Protein AF-A0A3N5WY31-F1 (afdb_monomer)

Mean predicted aligned error: 15.98 Å

Sequence (151 aa):
MLPTAGLAQLGRPAERAAALSGRRFFLPGYHYAGCRVGLRRRQGFTVVEILVALVVLVVGVLALFGSSAMIVRMVGRGFDDTSASQVASARLEWLRQLAGSTSPRCAHAGFTGGSAVTGGIVEAWTVAAAGVARPVALALRYRVARGEVHD

Secondary structure (DSSP, 8-state):
--------------------------PPP--------------PPPHHHHHHHHHHHHHHHHHHHHHHHHHHHHHHHHHHHHHHHHHHHHHHHHHHHHHHSSSSTT--GGGSEEEEEETTEEEEEEE-SSSSS--EEEEEEE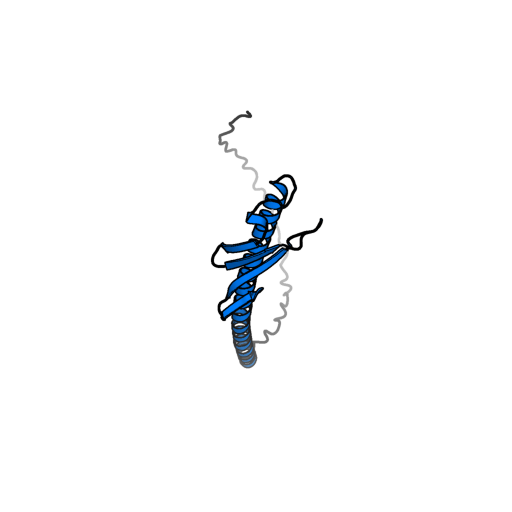EETTEEEE-

Radius of gyration: 40.05 Å; Cα contacts (8 Å, |Δi|>4): 92; chains: 1; bounding box: 65×74×93 Å

pLDDT: mean 80.85, std 16.53, range [44.97, 98.25]

Solvent-accessible surface area (backbone atoms only — not comparable to full-atom values): 9685 Å² total; per-residue (Å²): 144,83,86,86,90,85,80,90,79,91,86,85,89,80,90,81,88,79,81,94,72,92,71,90,76,82,74,76,83,80,77,79,75,73,76,76,72,72,75,70,76,77,77,70,81,50,72,66,56,55,53,51,51,50,54,52,48,52,54,51,53,52,53,48,57,60,51,50,60,54,51,55,57,49,54,53,50,51,51,53,54,50,53,51,50,49,52,52,50,52,53,54,49,52,47,52,51,44,26,65,73,34,89,64,65,59,65,37,79,80,56,52,46,53,71,50,73,56,98,78,31,40,38,39,37,42,33,53,93,62,71,98,69,56,63,72,52,70,38,43,35,40,78,50,104,88,50,77,49,80,81

Foldseek 3Di:
DDDDDDDDDDDDDDDDDDDDDDDPPPDPDDPCPPPCPPPPPPPDQDPVNVVVVVVCVVVVVVVVVVVVVVVVLVVQVVVVVVVQVVVVVVVVVVLVVQQVPDVVGPPRPPNQWDWDADPQKTKTKGWAPDDPDIDIDMWIWHDDPVGIDID

Nearest PDB structures (foldseek):
  1y8c-assembly1_A  TM=7.862E-01  e=6.246E-01  Clostridium acetobutylicum ATCC 824
  4wpy-assembly1_A-2  TM=6.605E-01  e=2.756E+00  Mycobacterium tuberculosis H37Rv
  1obp-assembly1_B  TM=5.059E-01  e=2.023E+00  Bos taurus
  7ajt-assembly1_UQ  TM=5.093E-01  e=4.249E+00  Saccharomyces cerevisiae S288C

Structure (mmCIF, N/CA/C/O backbone):
data_AF-A0A3N5WY31-F1
#
_entry.id   AF-A0A3N5WY31-F1
#
loop_
_atom_site.group_PDB
_atom_site.id
_atom_site.type_symbol
_atom_site.label_atom_id
_atom_site.label_alt_id
_atom_site.label_comp_id
_atom_site.label_asym_id
_atom_site.label_entity_id
_atom_site.label_seq_id
_atom_site.pdbx_PDB_ins_code
_atom_site.Cartn_x
_atom_site.Cartn_y
_atom_site.Cartn_z
_atom_site.occupancy
_atom_site.B_iso_or_equiv
_atom_site.auth_seq_id
_atom_site.auth_comp_id
_atom_site.auth_asym_id
_atom_site.auth_atom_id
_atom_site.pdbx_PDB_model_num
ATOM 1 N N . MET A 1 1 ? 36.289 34.427 14.169 1.00 46.69 1 MET A N 1
ATOM 2 C CA . MET A 1 1 ? 37.181 35.018 15.187 1.00 46.69 1 MET A CA 1
ATOM 3 C C . MET A 1 1 ? 36.452 36.216 15.789 1.00 46.69 1 MET A C 1
ATOM 5 O O . MET A 1 1 ? 36.399 37.262 15.164 1.00 46.69 1 MET A O 1
ATOM 9 N N . LEU A 1 2 ? 35.788 36.024 16.929 1.00 47.69 2 LEU A N 1
ATOM 10 C CA . LEU A 1 2 ? 35.277 37.084 17.807 1.00 47.69 2 LEU A CA 1
ATOM 11 C C . LEU A 1 2 ? 35.438 36.587 19.254 1.00 47.69 2 LEU A C 1
ATOM 13 O O . LEU A 1 2 ? 35.369 35.371 19.460 1.00 47.69 2 LEU A O 1
ATOM 17 N N . PRO A 1 3 ? 35.733 37.476 20.216 1.00 56.81 3 PRO A N 1
ATOM 18 C CA . PRO A 1 3 ? 36.447 37.114 21.425 1.00 56.81 3 PRO A CA 1
ATOM 19 C C . PRO A 1 3 ? 35.545 36.886 22.640 1.00 56.81 3 PRO A C 1
ATOM 21 O O . PRO A 1 3 ? 34.406 37.331 22.734 1.00 56.81 3 PRO A O 1
ATOM 24 N N . THR A 1 4 ? 36.171 36.184 23.572 1.00 48.84 4 THR A N 1
ATOM 25 C CA . THR A 1 4 ? 35.886 35.931 24.982 1.00 48.84 4 THR A CA 1
ATOM 26 C C . THR A 1 4 ? 35.773 37.172 25.878 1.00 48.84 4 THR A C 1
ATOM 28 O O . THR A 1 4 ? 36.443 38.172 25.639 1.00 48.84 4 THR A O 1
ATOM 31 N N . ALA A 1 5 ? 35.105 36.942 27.019 1.00 47.25 5 ALA A N 1
ATOM 32 C CA . ALA A 1 5 ? 35.387 37.445 28.377 1.00 47.25 5 ALA A CA 1
ATOM 33 C C . ALA A 1 5 ? 34.461 38.532 28.957 1.00 47.25 5 ALA A C 1
ATOM 35 O O . ALA A 1 5 ? 34.244 39.588 28.376 1.00 47.25 5 ALA A O 1
ATOM 36 N N . GLY A 1 6 ? 33.979 38.259 30.176 1.00 50.00 6 GLY A N 1
ATOM 37 C CA . GLY A 1 6 ? 33.225 39.188 31.019 1.00 50.00 6 GLY A CA 1
ATOM 38 C C . GLY A 1 6 ? 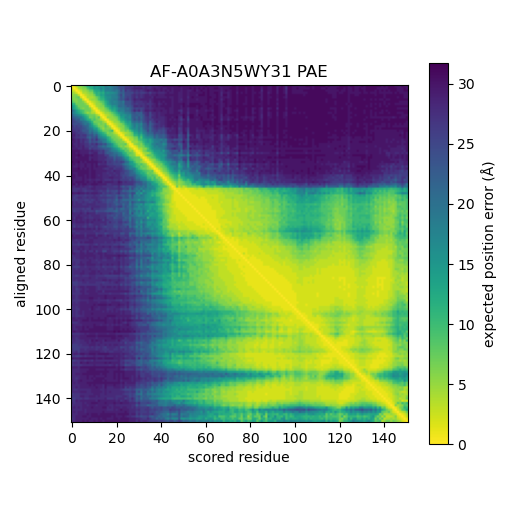32.684 38.521 32.289 1.00 50.00 6 GLY A C 1
ATOM 39 O O . GLY A 1 6 ? 31.476 38.409 32.461 1.00 50.00 6 GLY A O 1
ATOM 40 N N . LEU A 1 7 ? 33.586 38.011 33.133 1.00 49.69 7 LEU A N 1
ATOM 41 C CA . LEU A 1 7 ? 33.327 37.538 34.502 1.00 49.69 7 LEU A CA 1
ATOM 42 C C . LEU A 1 7 ? 33.215 38.715 35.495 1.00 49.69 7 LEU A C 1
ATOM 44 O O . LEU A 1 7 ? 33.823 39.754 35.257 1.00 49.69 7 LEU A O 1
ATOM 48 N N . ALA A 1 8 ? 32.605 38.428 36.661 1.00 45.62 8 ALA A N 1
ATOM 49 C CA . ALA A 1 8 ? 32.834 39.054 37.983 1.00 45.62 8 ALA A CA 1
ATOM 50 C C . ALA A 1 8 ? 32.251 40.471 38.217 1.00 45.62 8 ALA A C 1
ATOM 52 O O . ALA A 1 8 ? 32.209 41.288 37.315 1.00 45.62 8 ALA A O 1
ATOM 53 N N . GLN A 1 9 ? 31.853 40.922 39.413 1.00 51.81 9 GLN A N 1
ATOM 54 C CA . GLN A 1 9 ? 31.404 40.366 40.699 1.00 51.81 9 GLN A CA 1
ATOM 55 C C . GLN A 1 9 ? 31.016 41.581 41.579 1.00 51.81 9 GLN A C 1
ATOM 57 O O . GLN A 1 9 ? 31.616 42.637 41.443 1.00 51.81 9 GLN A O 1
ATOM 62 N N . LEU A 1 10 ? 30.082 41.377 42.519 1.00 49.38 10 LEU A N 1
ATOM 63 C CA . LEU A 1 10 ? 29.984 41.997 43.860 1.00 49.38 10 LEU A CA 1
ATOM 64 C C . LEU A 1 10 ? 30.050 43.535 44.059 1.00 49.38 10 LEU A C 1
ATOM 66 O O . LEU A 1 10 ? 31.079 44.173 43.884 1.00 49.38 10 LEU A O 1
ATOM 70 N N . GLY A 1 11 ? 28.993 44.069 44.690 1.00 44.97 11 GLY A N 1
ATOM 71 C CA . GLY A 1 11 ? 29.025 45.343 45.421 1.00 44.97 11 GLY A CA 1
ATOM 72 C C . GLY A 1 11 ? 27.721 45.662 46.175 1.00 44.97 11 GLY A C 1
ATOM 73 O O . GLY A 1 11 ? 26.829 46.300 45.631 1.00 44.97 11 GLY A O 1
ATOM 74 N N . ARG A 1 12 ? 27.598 45.211 47.432 1.00 52.78 12 ARG A N 1
ATOM 75 C CA . ARG A 1 12 ? 26.740 45.802 48.497 1.00 52.78 12 ARG A CA 1
ATOM 76 C C . ARG A 1 12 ? 27.599 46.820 49.288 1.00 52.78 12 ARG A C 1
ATOM 78 O O . ARG A 1 12 ? 28.815 46.749 49.118 1.00 52.78 12 ARG A O 1
ATOM 85 N N . PRO A 1 13 ? 27.111 47.573 50.301 1.00 54.94 13 PRO A N 1
ATOM 86 C CA . PRO A 1 13 ? 25.787 48.144 50.627 1.00 54.94 13 PRO A CA 1
ATOM 87 C C . PRO A 1 13 ? 25.872 49.666 50.977 1.00 54.94 13 PRO A C 1
ATOM 89 O O . PRO A 1 13 ? 26.958 50.187 51.187 1.00 54.94 13 PRO A O 1
ATOM 92 N N . ALA A 1 14 ? 24.741 50.373 51.123 1.00 53.97 14 ALA A N 1
ATOM 93 C CA . ALA A 1 14 ? 24.627 51.606 51.936 1.00 53.97 14 ALA A CA 1
ATOM 94 C C . ALA A 1 14 ? 23.134 51.901 52.196 1.00 53.97 14 ALA A C 1
ATOM 96 O O . ALA A 1 14 ? 22.359 52.099 51.265 1.00 53.97 14 ALA A O 1
ATOM 97 N N . GLU A 1 15 ? 22.642 51.684 53.416 1.00 49.50 15 GLU A N 1
ATOM 98 C CA . GLU A 1 15 ? 22.398 52.757 54.395 1.00 49.50 15 GLU A CA 1
ATOM 99 C C . GLU A 1 15 ? 21.592 53.941 53.848 1.00 49.50 15 GLU A C 1
ATOM 101 O O . GLU A 1 15 ? 22.163 54.907 53.357 1.00 49.50 15 GLU A O 1
ATOM 106 N N . ARG A 1 16 ? 20.267 53.911 54.048 1.00 53.31 16 ARG A N 1
ATOM 107 C CA . ARG A 1 16 ? 19.489 55.106 54.419 1.00 53.31 16 ARG A CA 1
ATOM 108 C C . ARG A 1 16 ? 18.371 54.712 55.377 1.00 53.31 16 ARG A C 1
ATOM 110 O O . ARG A 1 16 ? 17.267 54.363 54.972 1.00 53.31 16 ARG A O 1
ATOM 117 N N . ALA A 1 17 ? 18.688 54.774 56.665 1.00 52.66 17 ALA A N 1
ATOM 118 C CA . ALA A 1 17 ? 17.700 54.996 57.705 1.00 52.66 17 ALA A CA 1
ATOM 119 C C . ALA A 1 17 ? 17.250 56.462 57.629 1.00 52.66 17 ALA A C 1
ATOM 121 O O . ALA A 1 17 ? 18.091 57.357 57.682 1.00 52.66 17 ALA A O 1
ATOM 122 N N . ALA A 1 18 ? 15.947 56.718 57.519 1.00 55.16 18 ALA A N 1
ATOM 123 C CA . ALA A 1 18 ? 15.376 58.010 57.881 1.00 55.16 18 ALA A CA 1
ATOM 124 C C . ALA A 1 18 ? 13.866 57.909 58.138 1.00 55.16 18 ALA A C 1
ATOM 126 O O . ALA A 1 18 ? 13.097 57.491 57.278 1.00 55.16 18 ALA A O 1
ATOM 127 N N . ALA A 1 19 ? 13.492 58.415 59.313 1.00 55.75 19 ALA A N 1
ATOM 128 C CA . ALA A 1 19 ? 12.222 59.063 59.631 1.00 55.75 19 ALA A CA 1
ATOM 129 C C . ALA A 1 19 ? 10.968 58.185 59.813 1.00 55.75 19 ALA A C 1
ATOM 131 O O . ALA A 1 19 ? 10.051 58.151 58.995 1.00 55.75 19 ALA A O 1
ATOM 132 N N . LEU A 1 20 ? 10.866 57.620 61.020 1.00 54.78 20 LEU A N 1
ATOM 133 C CA . LEU A 1 20 ? 9.593 57.444 61.720 1.00 54.78 20 LEU A CA 1
ATOM 134 C C . LEU A 1 20 ? 8.970 58.828 61.971 1.00 54.78 20 LEU A C 1
ATOM 136 O O . LEU A 1 20 ? 9.466 59.590 62.797 1.00 54.78 20 LEU A O 1
ATOM 140 N N . SER A 1 21 ? 7.883 59.150 61.271 1.00 63.56 21 SER A N 1
ATOM 141 C CA . SER A 1 21 ? 7.050 60.321 61.561 1.00 63.56 21 SER A CA 1
ATOM 142 C C . SER A 1 21 ? 5.603 59.880 61.728 1.00 63.56 21 SER A C 1
ATOM 144 O O . SER A 1 21 ? 4.996 59.280 60.840 1.00 63.56 21 SER A O 1
ATOM 146 N N . GLY A 1 22 ? 5.089 60.121 62.932 1.00 58.28 22 GLY A N 1
ATOM 147 C CA . GLY A 1 22 ? 3.795 59.666 63.400 1.00 58.28 22 GLY A CA 1
ATOM 148 C C . GLY A 1 22 ? 2.636 60.217 62.582 1.00 58.28 22 GLY A C 1
ATOM 149 O O . GLY A 1 22 ? 2.411 61.421 62.498 1.00 58.28 22 GLY A O 1
ATOM 150 N N . ARG A 1 23 ? 1.809 59.300 62.089 1.00 59.25 23 ARG A N 1
ATOM 151 C CA . ARG A 1 23 ? 0.405 59.565 61.799 1.00 59.25 23 ARG A CA 1
ATOM 152 C C . ARG A 1 23 ? -0.417 58.492 62.490 1.00 59.25 23 ARG A C 1
ATOM 154 O O . ARG A 1 23 ? -0.474 57.353 62.039 1.00 59.25 23 ARG A O 1
ATOM 161 N N . ARG A 1 24 ? -1.047 58.871 63.606 1.00 57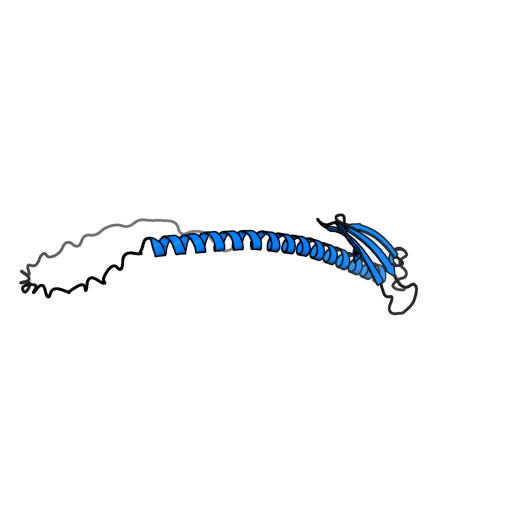.94 24 ARG A N 1
ATOM 162 C CA . ARG A 1 24 ? -2.197 58.147 64.157 1.00 57.94 24 ARG A CA 1
ATOM 163 C C . ARG A 1 24 ? -3.306 58.249 63.119 1.00 57.94 24 ARG A C 1
ATOM 165 O O . ARG A 1 24 ? -4.041 59.230 63.071 1.00 57.94 24 ARG A O 1
ATOM 172 N N . PHE A 1 25 ? -3.332 57.271 62.225 1.00 55.91 25 PHE A N 1
ATOM 173 C CA . PHE A 1 25 ? -4.361 57.128 61.217 1.00 55.91 25 PHE A CA 1
ATOM 174 C C . PHE A 1 25 ? -5.617 56.633 61.932 1.00 55.91 25 PHE A C 1
ATOM 176 O O . PHE A 1 25 ? -5.719 55.476 62.334 1.00 55.91 25 PHE A O 1
ATOM 183 N N . PHE A 1 26 ? -6.524 57.571 62.178 1.00 59.56 26 PHE A N 1
ATOM 184 C CA . PHE A 1 26 ? -7.877 57.321 62.644 1.00 59.56 26 PHE A CA 1
ATOM 185 C C . PHE A 1 26 ? -8.597 56.550 61.533 1.00 59.56 26 PHE A C 1
ATOM 187 O O . PHE A 1 26 ? -9.025 57.139 60.542 1.00 59.56 26 PHE A O 1
ATOM 194 N N . LEU A 1 27 ? -8.636 55.219 61.642 1.00 63.34 27 LEU A N 1
ATOM 195 C CA . LEU A 1 27 ? -9.369 54.389 60.695 1.00 63.34 27 LEU A CA 1
ATOM 196 C C . LEU A 1 27 ? -10.865 54.457 61.031 1.00 63.34 27 LEU A C 1
ATOM 198 O O . LEU A 1 27 ? -11.241 54.158 62.167 1.00 63.34 27 LEU A O 1
ATOM 202 N N . PRO A 1 28 ? -11.714 54.862 60.073 1.00 56.78 28 PRO A N 1
ATOM 203 C CA . PRO A 1 28 ? -13.154 54.885 60.252 1.00 56.78 28 PRO A CA 1
ATOM 204 C C . PRO A 1 28 ? -13.667 53.461 60.473 1.00 56.78 28 PRO A C 1
ATOM 206 O O . PRO A 1 28 ? -13.186 52.510 59.855 1.00 56.78 28 PRO A O 1
ATOM 209 N N . GLY A 1 29 ? -14.644 53.333 61.373 1.00 55.03 29 GLY A N 1
ATOM 210 C CA . GLY A 1 29 ? -15.284 52.071 61.713 1.00 55.03 29 GLY A CA 1
ATOM 211 C C . GLY A 1 29 ? -15.715 51.308 60.465 1.00 55.03 29 GLY A C 1
ATOM 212 O O . GLY A 1 29 ? -16.487 51.798 59.641 1.00 55.03 29 GLY A O 1
ATOM 213 N N . TYR A 1 30 ? -15.202 50.091 60.336 1.00 59.94 30 TYR A N 1
ATOM 214 C CA . TYR A 1 30 ? -15.602 49.154 59.302 1.00 59.94 30 TYR A CA 1
ATOM 215 C C . TYR A 1 30 ? -17.039 48.733 59.607 1.00 59.94 30 TYR A C 1
ATOM 217 O O . TYR A 1 30 ? -17.298 47.873 60.448 1.00 59.94 30 TYR A O 1
ATOM 225 N N . HIS A 1 31 ? -17.995 49.364 58.929 1.00 60.34 31 HIS A N 1
ATOM 226 C CA . HIS A 1 31 ? -19.287 48.742 58.711 1.00 60.34 31 HIS A CA 1
ATOM 227 C C . HIS A 1 31 ? -19.016 47.433 57.974 1.00 60.34 31 HIS A C 1
ATOM 229 O O . HIS A 1 31 ? -18.671 47.436 56.792 1.00 60.34 31 HIS A O 1
ATOM 235 N N . TYR A 1 32 ? -19.168 46.310 58.671 1.00 60.66 32 TYR A N 1
ATOM 236 C CA . TYR A 1 32 ? -19.281 45.002 58.043 1.00 60.66 32 TYR A CA 1
ATOM 237 C C . TYR A 1 32 ? -20.607 44.978 57.277 1.00 60.66 32 TYR A C 1
ATOM 239 O O . TYR A 1 32 ? -21.610 44.430 57.730 1.00 60.66 32 TYR A O 1
ATOM 247 N N . ALA A 1 33 ? -20.628 45.631 56.115 1.00 63.59 33 ALA A N 1
ATOM 248 C CA . ALA A 1 33 ? -21.607 45.371 55.082 1.00 63.59 33 ALA A CA 1
ATOM 249 C C . ALA A 1 33 ? -21.396 43.910 54.692 1.00 63.59 33 ALA A C 1
ATOM 251 O O . ALA A 1 33 ? -20.494 43.571 53.926 1.00 63.59 33 ALA A O 1
ATOM 252 N N . GLY A 1 34 ? -22.163 43.032 55.338 1.00 62.09 34 GLY A N 1
ATOM 253 C CA . GLY A 1 34 ? -22.141 41.608 55.093 1.00 62.09 34 GLY A CA 1
ATOM 254 C C . GLY A 1 34 ? -22.358 41.374 53.610 1.00 62.09 34 GLY A C 1
ATOM 255 O O . GLY A 1 34 ? -23.473 41.510 53.106 1.00 62.09 34 GLY A O 1
ATOM 256 N N . CYS A 1 35 ? -21.284 41.003 52.915 1.00 65.12 35 CYS A N 1
ATOM 257 C CA . CYS A 1 35 ? -21.399 40.328 51.645 1.00 65.12 35 CYS A CA 1
ATOM 258 C C . CYS A 1 35 ? -22.172 39.051 51.963 1.00 65.12 35 CYS A C 1
ATOM 260 O O . CYS A 1 35 ? -21.629 38.109 52.544 1.00 65.12 35 CYS A O 1
ATOM 262 N N . ARG A 1 36 ? -23.478 39.040 51.673 1.00 64.69 36 ARG A N 1
ATOM 263 C CA . ARG A 1 36 ? -24.222 37.790 51.599 1.00 64.69 36 ARG A CA 1
ATOM 264 C C . ARG A 1 36 ? -23.592 37.040 50.442 1.00 64.69 36 ARG A C 1
ATOM 266 O O . ARG A 1 36 ? -23.999 37.202 49.295 1.00 64.69 36 ARG A O 1
ATOM 273 N N . VAL A 1 37 ? -22.578 36.238 50.749 1.00 63.94 37 VAL A N 1
ATOM 274 C CA . VAL A 1 37 ? -22.164 35.143 49.891 1.00 63.94 37 VAL A CA 1
ATOM 275 C C . VAL A 1 37 ? -23.416 34.294 49.806 1.00 63.94 37 VAL A C 1
ATOM 277 O O . VAL A 1 37 ? -23.754 33.577 50.747 1.00 63.94 37 VAL A O 1
ATOM 280 N N . GLY A 1 38 ? -24.194 34.492 48.742 1.00 63.41 38 GLY A N 1
ATOM 281 C CA . GLY A 1 38 ? -25.309 33.624 48.441 1.00 63.41 38 GLY A CA 1
ATOM 282 C C . GLY A 1 38 ? -24.709 32.235 48.416 1.00 63.41 38 GLY A C 1
ATOM 283 O O . GLY A 1 38 ? -23.918 31.926 47.524 1.00 63.41 38 GLY A O 1
ATOM 284 N N . LEU A 1 39 ? -24.994 31.445 49.449 1.00 63.62 39 LEU A N 1
ATOM 285 C CA . LEU A 1 39 ? -24.674 30.033 49.487 1.00 63.62 39 LEU A CA 1
ATOM 286 C C . LEU A 1 39 ? -25.409 29.450 48.284 1.00 63.62 39 LEU A C 1
ATOM 288 O O . LEU A 1 39 ? -26.591 29.119 48.372 1.00 63.62 39 LEU A O 1
ATOM 292 N N . ARG A 1 40 ? -24.729 29.404 47.127 1.00 67.00 40 ARG A N 1
ATOM 293 C CA . ARG A 1 40 ? -25.151 28.608 45.979 1.00 67.00 40 ARG A CA 1
ATOM 294 C C . ARG A 1 40 ? -25.451 27.259 46.589 1.00 67.00 40 ARG A C 1
ATOM 296 O O . ARG A 1 40 ? -24.556 26.658 47.188 1.00 67.00 40 ARG A O 1
ATOM 303 N N . ARG A 1 41 ? -26.725 26.859 46.538 1.00 64.44 41 ARG A N 1
ATOM 304 C CA . ARG A 1 41 ? -27.154 25.544 46.998 1.00 64.44 41 ARG A CA 1
ATOM 305 C C . ARG A 1 41 ? -26.187 24.564 46.359 1.00 64.44 41 ARG A C 1
ATOM 307 O O . ARG A 1 41 ? -26.171 24.433 45.137 1.00 64.44 41 ARG A O 1
ATOM 314 N N . ARG A 1 42 ? -25.329 23.956 47.177 1.00 63.56 42 ARG A N 1
ATOM 315 C CA . ARG A 1 42 ? -24.525 22.821 46.756 1.00 63.56 42 ARG A CA 1
ATOM 316 C C . AR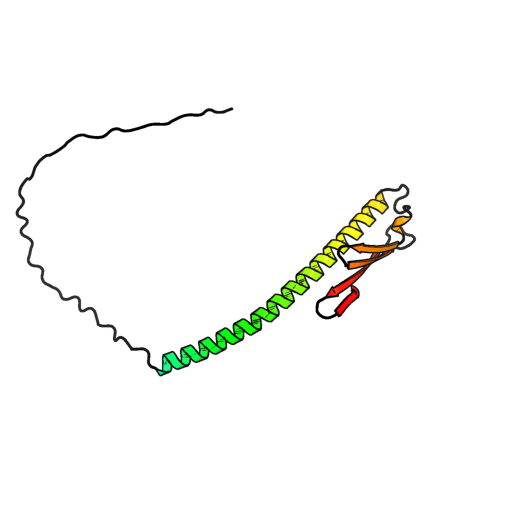G A 1 42 ? -25.550 21.728 46.504 1.00 63.56 42 ARG A C 1
ATOM 318 O O . ARG A 1 42 ? -25.986 21.069 47.441 1.00 63.56 42 ARG A O 1
ATOM 325 N N . GLN A 1 43 ? -26.040 21.643 45.271 1.00 66.94 43 GLN A N 1
ATOM 326 C CA . GLN A 1 43 ? -26.759 20.469 44.812 1.00 66.94 43 GLN A CA 1
ATOM 327 C C . GLN A 1 43 ? -25.719 19.355 44.873 1.00 66.94 43 GLN A C 1
ATOM 329 O O . GLN A 1 43 ? -24.795 19.309 44.065 1.00 66.94 43 GLN A O 1
ATOM 334 N N . GLY A 1 44 ? -25.756 18.588 45.964 1.00 64.50 44 GLY A N 1
ATOM 335 C CA . GLY A 1 44 ? -24.913 17.417 46.115 1.00 64.50 44 GLY A CA 1
ATOM 336 C C . GLY A 1 44 ? -25.261 16.456 44.991 1.00 64.50 44 GLY A C 1
ATOM 337 O O . GLY A 1 44 ? -26.442 16.195 44.765 1.00 64.50 44 GLY A O 1
ATOM 338 N N . PHE A 1 45 ? -24.236 15.982 44.284 1.00 68.88 45 PHE A N 1
ATOM 339 C CA . PHE A 1 45 ? -24.375 14.926 43.290 1.00 68.88 45 PHE A CA 1
ATOM 340 C C . PHE A 1 45 ? -25.135 13.766 43.928 1.00 68.88 45 PHE A C 1
ATOM 342 O O . PHE A 1 45 ? -24.766 13.279 45.001 1.00 68.88 45 PHE A O 1
ATOM 349 N N . THR A 1 46 ? -26.231 13.359 43.298 1.00 88.25 46 THR A N 1
ATOM 350 C CA . THR A 1 46 ? -26.982 12.205 43.790 1.00 88.25 46 THR A CA 1
ATOM 351 C C . THR A 1 46 ? -26.155 10.943 43.551 1.00 88.25 46 THR A C 1
ATOM 353 O O . THR A 1 46 ? -25.378 10.868 42.599 1.00 88.25 46 THR A O 1
ATOM 356 N N . VAL A 1 47 ? -26.326 9.918 44.390 1.00 90.19 47 VAL A N 1
ATOM 357 C CA . VAL A 1 47 ? -25.680 8.608 44.173 1.00 90.19 47 VAL A CA 1
ATOM 358 C C . VAL A 1 47 ? -25.992 8.077 42.769 1.00 90.19 47 VAL A C 1
ATOM 360 O O . VAL A 1 47 ? -25.122 7.524 42.104 1.00 90.19 47 VAL A O 1
ATOM 363 N N . VAL A 1 48 ? -27.215 8.322 42.290 1.00 93.50 48 VAL A N 1
ATOM 364 C CA . VAL A 1 48 ? -27.666 7.954 40.943 1.00 93.50 48 VAL A CA 1
ATOM 365 C C . VAL A 1 48 ? -26.806 8.606 39.859 1.00 93.50 48 VAL A C 1
ATOM 367 O O . VAL A 1 48 ? -26.432 7.944 38.899 1.00 93.50 48 VAL A O 1
ATOM 370 N N . GLU A 1 49 ? -26.442 9.875 40.018 1.00 92.31 49 GLU A N 1
ATOM 371 C CA . GLU A 1 49 ? -25.646 10.611 39.034 1.00 92.31 49 GLU A CA 1
ATOM 372 C C . GLU A 1 49 ? -24.228 10.039 38.898 1.00 92.31 49 GLU A C 1
ATOM 374 O O . GLU A 1 49 ? -23.731 9.852 37.789 1.00 92.31 49 GLU A O 1
ATOM 379 N N . ILE A 1 50 ? -23.610 9.661 40.021 1.00 94.31 50 ILE A N 1
ATOM 380 C CA . ILE A 1 50 ? -22.301 8.995 40.021 1.00 94.31 50 ILE A CA 1
ATOM 381 C C . ILE A 1 50 ? -22.395 7.588 39.424 1.00 94.31 50 ILE A C 1
ATOM 383 O O . ILE A 1 50 ? -21.526 7.199 38.647 1.00 94.31 50 ILE A O 1
ATOM 387 N N . LEU A 1 51 ? -23.455 6.833 39.733 1.00 96.31 51 LEU A N 1
ATOM 388 C CA . LEU A 1 51 ? -23.676 5.510 39.142 1.00 96.31 51 LEU A CA 1
ATOM 389 C C . LEU A 1 51 ? -23.801 5.595 37.617 1.00 96.31 51 LEU A C 1
ATOM 391 O O . LEU A 1 51 ? -23.140 4.838 36.907 1.00 96.31 51 LEU A O 1
ATOM 395 N N . VAL A 1 52 ? -24.589 6.544 37.105 1.00 96.19 52 VAL A N 1
ATOM 396 C CA . VAL A 1 52 ? -24.730 6.763 35.659 1.00 96.19 52 VAL A CA 1
ATOM 397 C C . VAL A 1 52 ? -23.399 7.197 35.041 1.00 96.19 52 VAL A C 1
ATOM 399 O O . VAL A 1 52 ? -23.005 6.650 34.011 1.00 96.19 52 VAL A O 1
ATOM 402 N N . ALA A 1 53 ? -22.665 8.114 35.679 1.00 96.50 53 ALA A N 1
ATOM 403 C CA . ALA A 1 53 ? -21.354 8.548 35.198 1.00 96.50 53 ALA A CA 1
ATOM 404 C C . ALA A 1 53 ? -20.352 7.385 35.105 1.00 96.50 53 ALA A C 1
ATOM 406 O O . ALA A 1 53 ? -19.628 7.282 34.117 1.00 96.50 53 ALA A O 1
ATOM 407 N N . LEU A 1 54 ? -20.339 6.479 36.088 1.00 96.94 54 LEU A N 1
ATOM 408 C CA . LEU A 1 54 ? -19.487 5.289 36.073 1.00 96.94 54 LEU A CA 1
ATOM 409 C C . LEU A 1 54 ? -19.868 4.320 34.951 1.00 96.94 54 LEU A C 1
ATOM 411 O O . LEU A 1 54 ? -18.982 3.812 34.270 1.00 96.94 54 LEU A O 1
ATOM 415 N N . VAL A 1 55 ? -21.163 4.090 34.719 1.00 98.00 55 VAL A N 1
ATOM 416 C CA . VAL A 1 55 ? -21.622 3.237 33.611 1.00 98.00 55 VAL A CA 1
ATOM 417 C C . VAL A 1 55 ? -21.163 3.811 32.271 1.00 98.00 55 VAL A C 1
ATOM 419 O O . VAL A 1 55 ? -20.565 3.095 31.469 1.00 98.00 55 VAL A O 1
ATOM 422 N N . VAL A 1 56 ? -21.373 5.112 32.047 1.00 97.81 56 VAL A N 1
ATOM 423 C CA . VAL A 1 56 ? -20.928 5.789 30.821 1.00 97.81 56 VAL A CA 1
ATOM 424 C C . VAL A 1 56 ? -19.405 5.747 30.692 1.00 97.81 56 VAL A C 1
ATOM 426 O O . VAL A 1 56 ? -18.898 5.480 29.605 1.00 97.81 56 VAL A O 1
ATOM 429 N N . LEU A 1 57 ? -18.670 5.947 31.789 1.00 97.62 57 LEU A N 1
ATOM 430 C CA . LEU A 1 57 ? -17.210 5.872 31.806 1.00 97.62 57 LEU A CA 1
ATOM 431 C C . LEU A 1 57 ? -16.715 4.481 31.399 1.00 97.62 57 LEU A C 1
ATOM 433 O O . LEU A 1 57 ? -15.840 4.374 30.543 1.00 97.62 57 LEU A O 1
ATOM 437 N N . VAL A 1 58 ? -17.284 3.418 31.968 1.00 98.25 58 VAL A N 1
ATOM 438 C CA . VAL A 1 58 ? -16.897 2.039 31.644 1.00 98.25 58 VAL A CA 1
ATOM 439 C C . VAL A 1 58 ? -17.189 1.731 30.178 1.00 98.25 58 VAL A C 1
ATOM 441 O O . VAL A 1 58 ? -16.304 1.254 29.469 1.00 98.25 58 VAL A O 1
ATOM 444 N N . VAL A 1 59 ? -18.391 2.057 29.691 1.00 97.38 59 VAL A N 1
ATOM 445 C CA . VAL A 1 59 ? -18.758 1.841 28.282 1.00 97.38 59 VAL A CA 1
ATOM 446 C C . VAL A 1 59 ? -17.843 2.639 27.346 1.00 97.38 59 VAL A C 1
ATOM 448 O O . VAL A 1 59 ? -17.358 2.093 26.355 1.00 97.38 59 VAL A O 1
ATOM 451 N N . GLY A 1 60 ? -17.549 3.900 27.672 1.00 97.44 60 GLY A N 1
ATOM 452 C CA . GLY A 1 60 ? -16.665 4.756 26.880 1.00 9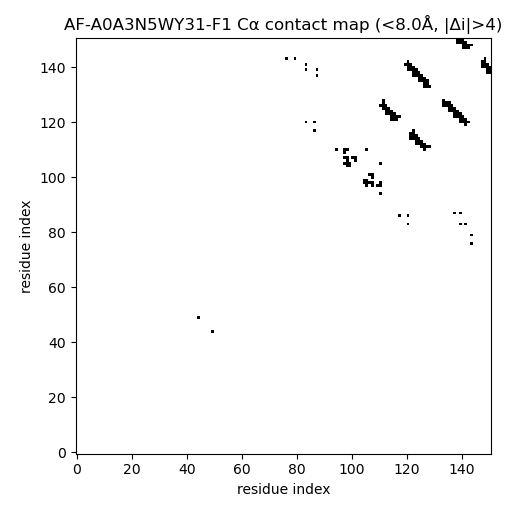7.44 60 GLY A CA 1
ATOM 453 C C . GLY A 1 60 ? -15.228 4.235 26.816 1.00 97.44 60 GLY A C 1
ATOM 454 O O . GLY A 1 60 ? -14.633 4.185 25.740 1.00 97.44 60 GLY A O 1
ATOM 455 N N . VAL A 1 61 ? -14.680 3.781 27.945 1.00 97.00 61 VAL A N 1
ATOM 456 C CA . VAL A 1 61 ? -13.332 3.198 28.006 1.00 97.00 61 VAL A CA 1
ATOM 457 C C . VAL A 1 61 ? -13.264 1.890 27.210 1.00 97.00 61 VAL A C 1
ATOM 459 O O . VAL A 1 61 ? -12.319 1.689 26.447 1.00 97.00 61 VAL A O 1
ATOM 462 N N . LEU A 1 62 ? -14.279 1.027 27.307 1.00 95.25 62 LEU A N 1
ATOM 463 C CA . LEU A 1 62 ? -14.351 -0.202 26.508 1.00 95.25 62 LEU A CA 1
ATOM 464 C C . LEU A 1 62 ? -14.420 0.096 25.001 1.00 95.25 62 LEU A C 1
ATOM 466 O O . LEU A 1 62 ? -13.706 -0.533 24.216 1.00 95.25 62 LEU A O 1
ATOM 470 N N . ALA A 1 63 ? -15.217 1.087 24.595 1.00 94.44 63 ALA A N 1
ATOM 471 C CA . ALA A 1 63 ? -15.290 1.529 23.203 1.00 94.44 63 ALA A CA 1
ATOM 472 C C . ALA A 1 63 ? -13.938 2.070 22.691 1.00 94.44 63 ALA A C 1
ATOM 474 O O . ALA A 1 63 ? -13.532 1.788 21.557 1.00 94.44 63 ALA A O 1
ATOM 475 N N . LEU A 1 64 ? -13.203 2.797 23.539 1.00 94.44 64 LEU A N 1
ATOM 476 C CA . LEU A 1 64 ? -11.873 3.311 23.215 1.00 94.44 64 LEU A CA 1
ATOM 477 C C . LEU A 1 64 ? -10.856 2.179 23.009 1.00 94.44 64 LEU A C 1
ATOM 479 O O . LEU A 1 64 ? -10.111 2.191 22.025 1.00 94.44 64 LEU A O 1
ATOM 483 N N . PHE A 1 65 ? -10.857 1.170 23.884 1.00 93.69 65 PHE A N 1
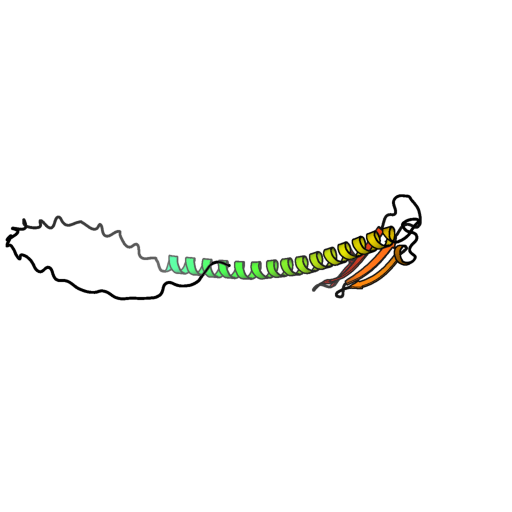ATOM 484 C CA . PHE A 1 65 ? -9.983 0.003 23.736 1.00 93.69 65 PHE A CA 1
ATOM 485 C C . PHE A 1 65 ? -10.254 -0.765 22.438 1.00 93.69 65 PHE A C 1
ATOM 487 O O . PHE A 1 65 ? -9.306 -1.119 21.732 1.00 93.69 65 PHE A O 1
ATOM 494 N N . GLY A 1 66 ? -11.528 -0.962 22.075 1.00 88.25 66 GLY A N 1
ATOM 495 C CA . GLY A 1 66 ? -11.897 -1.590 20.802 1.00 88.25 66 GLY A CA 1
ATOM 496 C C . GLY A 1 66 ? -11.379 -0.817 19.582 1.00 88.25 66 GLY A C 1
ATOM 497 O O . GLY A 1 66 ? -10.856 -1.414 18.639 1.00 88.25 66 GLY A O 1
ATOM 498 N N . SER A 1 67 ? -11.445 0.516 19.630 1.00 89.75 67 SER A N 1
ATOM 499 C CA . SER A 1 67 ? -10.993 1.395 18.541 1.00 89.75 67 SER A CA 1
ATOM 500 C C . SER A 1 67 ? -9.470 1.381 18.363 1.00 89.75 67 SER A C 1
ATOM 502 O O . SER A 1 67 ? -8.971 1.343 17.236 1.00 89.75 67 SER A O 1
ATOM 504 N N . SER A 1 68 ? -8.718 1.343 19.467 1.00 88.31 68 SER A N 1
ATOM 505 C CA . SER A 1 68 ? -7.249 1.335 19.450 1.00 88.31 68 SER A CA 1
ATOM 506 C C . SER A 1 68 ? -6.679 0.152 18.653 1.00 88.31 68 SER A C 1
ATOM 508 O O . SER A 1 68 ? -5.808 0.325 17.796 1.00 88.31 68 SER A O 1
ATOM 510 N N . ALA A 1 69 ? -7.239 -1.048 18.840 1.00 86.44 69 ALA A N 1
ATOM 511 C CA . ALA A 1 69 ? -6.792 -2.246 18.129 1.00 86.44 69 ALA A CA 1
ATOM 512 C C . ALA A 1 69 ? -6.965 -2.140 16.601 1.00 86.44 69 ALA A C 1
ATOM 514 O O . ALA A 1 69 ? -6.147 -2.662 15.838 1.00 86.44 69 ALA A O 1
ATOM 515 N N . MET A 1 70 ? -8.016 -1.460 16.135 1.00 89.19 70 MET A N 1
ATOM 516 C CA . MET A 1 70 ? -8.253 -1.255 14.706 1.00 89.19 70 MET A CA 1
ATOM 517 C C . MET A 1 70 ? -7.240 -0.279 14.100 1.00 89.19 70 MET A C 1
ATOM 519 O O . MET A 1 70 ? -6.701 -0.557 13.027 1.00 89.19 70 MET A O 1
ATOM 523 N N . ILE A 1 71 ? -6.935 0.812 14.809 1.00 90.62 71 ILE A N 1
ATOM 524 C CA . ILE A 1 71 ? -5.952 1.815 14.379 1.00 90.62 71 ILE A CA 1
ATOM 525 C C . ILE A 1 71 ? -4.569 1.176 14.238 1.00 90.62 71 ILE A C 1
ATOM 527 O O . ILE A 1 71 ? -3.938 1.319 13.194 1.00 90.62 71 ILE A O 1
ATOM 531 N N . VAL A 1 72 ? -4.127 0.386 15.222 1.00 90.31 72 VAL A N 1
ATOM 532 C CA . VAL A 1 72 ? -2.820 -0.297 15.169 1.00 90.31 72 VAL A CA 1
ATOM 533 C C . VAL A 1 72 ? -2.704 -1.203 13.935 1.00 90.31 72 VAL A C 1
ATOM 535 O O . VAL A 1 72 ? -1.683 -1.197 13.249 1.00 90.31 72 VAL A O 1
ATOM 538 N N . ARG A 1 73 ? -3.768 -1.937 13.582 1.00 87.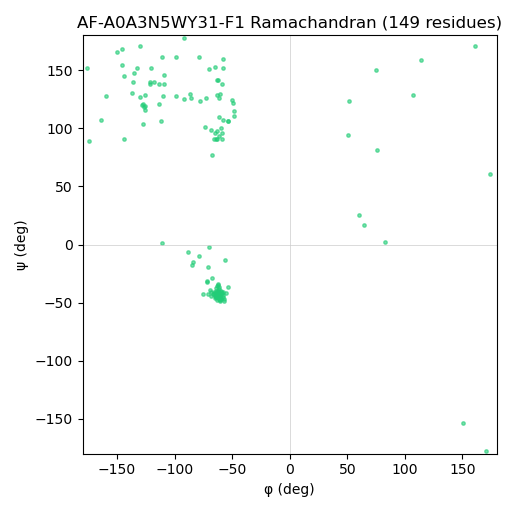69 73 ARG A N 1
ATOM 539 C CA . ARG A 1 73 ? -3.795 -2.781 12.369 1.00 87.69 73 ARG A CA 1
ATOM 540 C C . ARG A 1 73 ? -3.777 -1.976 11.068 1.00 87.69 73 ARG A C 1
ATOM 542 O O . ARG A 1 73 ? -3.364 -2.502 10.036 1.00 87.69 73 ARG A O 1
ATOM 549 N N . MET A 1 74 ? -4.302 -0.755 11.077 1.00 89.56 74 MET A N 1
ATOM 550 C CA . MET A 1 74 ? -4.255 0.138 9.919 1.00 89.56 74 MET A CA 1
ATOM 551 C C . MET A 1 74 ? -2.858 0.732 9.750 1.00 89.56 74 MET A C 1
ATOM 553 O O . MET A 1 74 ? -2.337 0.725 8.642 1.00 89.56 74 MET A O 1
ATOM 557 N N . VAL A 1 75 ? -2.231 1.148 10.851 1.00 92.31 75 VAL A N 1
ATOM 558 C CA . VAL A 1 75 ? -0.851 1.641 10.862 1.00 92.31 75 VAL A CA 1
ATOM 559 C C . VAL A 1 75 ? 0.114 0.570 10.353 1.00 92.31 75 VAL A C 1
ATOM 561 O O . VAL A 1 75 ? 0.918 0.860 9.476 1.00 92.31 75 VAL A O 1
ATOM 564 N N . GLY A 1 76 ? -0.011 -0.678 10.824 1.00 90.50 76 GLY A N 1
ATOM 565 C CA . GLY A 1 76 ? 0.816 -1.789 10.339 1.00 90.50 76 GLY A CA 1
ATOM 566 C C . GLY A 1 76 ? 0.704 -2.009 8.826 1.00 90.50 76 GLY A C 1
ATOM 567 O O . GLY A 1 76 ? 1.718 -2.061 8.145 1.00 90.50 76 GLY A O 1
ATOM 568 N N . ARG A 1 77 ? -0.522 -2.035 8.282 1.00 88.75 77 ARG A N 1
ATOM 569 C CA . ARG A 1 77 ? -0.733 -2.149 6.826 1.00 88.75 77 ARG A CA 1
ATOM 570 C C . ARG A 1 77 ? -0.140 -0.970 6.053 1.00 88.75 77 ARG A C 1
ATOM 572 O O . ARG A 1 77 ? 0.509 -1.179 5.042 1.00 88.75 77 ARG A O 1
ATOM 579 N N . GLY A 1 78 ? -0.296 0.251 6.565 1.00 90.62 78 GLY A N 1
ATOM 580 C CA . GLY A 1 78 ? 0.291 1.434 5.936 1.00 90.62 78 GLY A CA 1
ATOM 581 C C . GLY A 1 78 ? 1.821 1.396 5.890 1.00 90.62 78 GLY A C 1
ATOM 582 O O . GLY A 1 78 ? 2.409 1.859 4.914 1.00 90.62 78 GLY A O 1
ATOM 583 N N . PHE A 1 79 ? 2.473 0.824 6.909 1.00 91.62 79 PHE A N 1
ATOM 584 C CA . PHE A 1 79 ? 3.921 0.604 6.889 1.00 91.62 79 PHE A CA 1
ATOM 585 C C . PHE A 1 79 ? 4.338 -0.389 5.799 1.00 91.62 79 PHE A C 1
ATOM 587 O O . PHE A 1 79 ? 5.275 -0.090 5.056 1.00 91.62 79 PHE A O 1
ATOM 594 N N . ASP A 1 80 ? 3.636 -1.518 5.677 1.00 90.94 80 ASP A N 1
ATOM 595 C CA . ASP A 1 80 ? 3.920 -2.528 4.651 1.00 90.94 80 ASP A CA 1
ATOM 596 C C . ASP A 1 80 ? 3.747 -1.945 3.234 1.00 90.94 80 ASP A C 1
ATOM 598 O O . ASP A 1 80 ? 4.660 -2.042 2.412 1.00 90.94 80 ASP A O 1
ATOM 602 N N . ASP A 1 81 ? 2.640 -1.238 2.979 1.00 90.38 81 ASP A N 1
ATOM 603 C CA . ASP A 1 81 ? 2.349 -0.614 1.679 1.00 90.38 81 ASP A CA 1
ATOM 604 C C . ASP A 1 81 ? 3.370 0.485 1.332 1.00 90.38 81 ASP A C 1
ATOM 606 O O . ASP A 1 81 ? 3.847 0.594 0.199 1.00 90.38 81 ASP A O 1
ATOM 610 N N . THR A 1 82 ? 3.771 1.288 2.325 1.00 93.56 82 THR A N 1
ATOM 611 C CA . THR A 1 82 ? 4.802 2.319 2.133 1.00 93.56 82 THR A CA 1
ATOM 612 C C . THR A 1 82 ? 6.143 1.680 1.785 1.00 93.56 82 THR A C 1
ATOM 614 O O . THR A 1 82 ? 6.802 2.125 0.845 1.00 93.56 82 THR A O 1
ATOM 617 N N . SER A 1 83 ? 6.536 0.623 2.497 1.00 93.81 83 SER A N 1
ATOM 618 C CA . SER A 1 83 ? 7.770 -0.121 2.225 1.00 93.81 83 SER A CA 1
ATOM 619 C C . SER A 1 83 ? 7.774 -0.702 0.807 1.00 93.81 83 SER A C 1
ATOM 621 O O . SER A 1 83 ? 8.722 -0.479 0.049 1.00 93.81 83 SER A O 1
ATOM 623 N N . ALA A 1 84 ? 6.676 -1.348 0.396 1.00 93.50 84 ALA A N 1
ATOM 624 C CA . ALA A 1 84 ? 6.508 -1.869 -0.958 1.00 93.50 84 ALA A CA 1
ATOM 625 C C . ALA A 1 84 ? 6.635 -0.761 -2.017 1.00 93.50 84 ALA A C 1
ATOM 627 O O . ALA A 1 84 ? 7.385 -0.913 -2.981 1.00 93.50 84 ALA A O 1
ATOM 628 N N . SER A 1 85 ? 5.999 0.396 -1.801 1.00 94.81 85 SER A N 1
ATOM 629 C CA . SER A 1 85 ? 6.077 1.540 -2.722 1.00 94.81 85 SER A CA 1
ATOM 630 C C . SER A 1 85 ? 7.493 2.117 -2.862 1.00 94.81 85 SER A C 1
ATOM 632 O O . SER A 1 85 ? 7.897 2.529 -3.956 1.00 94.81 85 SER A O 1
ATOM 634 N N . GLN A 1 86 ? 8.274 2.121 -1.776 1.00 96.25 86 GLN A N 1
ATOM 635 C CA . GLN A 1 86 ? 9.661 2.582 -1.786 1.00 96.25 86 GLN A CA 1
ATOM 636 C C . GLN A 1 86 ? 10.542 1.629 -2.590 1.00 96.25 86 GLN A C 1
ATOM 638 O O . GLN A 1 86 ? 11.320 2.084 -3.431 1.00 96.25 86 GLN A O 1
ATOM 643 N N . VAL A 1 87 ? 10.374 0.317 -2.395 1.00 96.06 87 VAL A N 1
ATOM 644 C CA . VAL A 1 87 ? 11.066 -0.709 -3.188 1.00 96.06 87 VAL A CA 1
ATOM 645 C C . VAL A 1 87 ? 10.690 -0.595 -4.667 1.00 96.06 87 VAL A C 1
ATOM 647 O O . VAL A 1 87 ? 11.578 -0.567 -5.521 1.00 96.06 87 VAL A O 1
ATOM 650 N N . ALA A 1 88 ? 9.402 -0.417 -4.976 1.00 95.62 88 ALA A N 1
ATOM 651 C CA . ALA A 1 88 ? 8.934 -0.221 -6.347 1.00 95.62 88 ALA A CA 1
ATOM 652 C C . ALA A 1 88 ? 9.603 0.987 -7.014 1.00 95.62 88 ALA A C 1
ATOM 654 O O . ALA A 1 88 ? 10.137 0.907 -8.123 1.00 95.62 88 ALA A O 1
ATOM 655 N N . SER A 1 89 ? 9.606 2.115 -6.302 1.00 96.38 89 SER A N 1
ATOM 656 C CA . SER A 1 89 ? 10.182 3.371 -6.777 1.00 96.38 89 SER A CA 1
ATOM 657 C C . SER A 1 89 ? 11.687 3.245 -7.003 1.00 96.38 89 SER A C 1
ATOM 659 O O . SER A 1 89 ? 12.190 3.683 -8.038 1.00 96.38 89 SER A O 1
ATOM 661 N N . ALA A 1 90 ? 12.400 2.588 -6.083 1.00 96.12 90 ALA A N 1
ATOM 662 C CA . ALA A 1 90 ? 13.827 2.323 -6.213 1.00 96.12 90 ALA A CA 1
ATOM 663 C C . ALA A 1 90 ? 14.136 1.442 -7.433 1.00 96.12 90 ALA A C 1
ATOM 665 O O . ALA A 1 90 ? 15.076 1.729 -8.177 1.00 96.12 90 ALA A O 1
ATOM 666 N N . ARG A 1 91 ? 13.323 0.408 -7.693 1.00 95.44 91 ARG A N 1
ATOM 667 C CA . ARG A 1 91 ? 13.485 -0.454 -8.871 1.00 95.44 91 ARG A CA 1
ATOM 668 C C . ARG A 1 91 ? 13.273 0.307 -10.172 1.00 95.44 91 ARG A C 1
ATOM 670 O O . ARG A 1 91 ? 14.068 0.160 -11.099 1.00 95.44 91 ARG A O 1
ATOM 677 N N . LEU A 1 92 ? 12.227 1.128 -10.247 1.00 94.94 92 LEU A N 1
ATOM 678 C CA . LEU A 1 92 ? 11.958 1.952 -11.425 1.00 94.94 92 LEU A CA 1
ATOM 679 C C . LEU A 1 92 ? 13.083 2.957 -11.678 1.00 94.94 92 LEU A C 1
ATOM 681 O O . LEU A 1 92 ? 13.475 3.156 -12.826 1.00 94.94 92 LEU A O 1
ATOM 685 N N . GLU A 1 93 ? 13.627 3.565 -10.626 1.00 96.12 93 GLU A N 1
ATOM 686 C CA . GLU A 1 93 ? 14.755 4.488 -10.748 1.00 96.12 93 GLU A CA 1
ATOM 687 C C . GLU A 1 93 ? 16.029 3.778 -11.217 1.00 96.12 93 GLU A C 1
ATOM 689 O O . GLU A 1 93 ? 16.696 4.232 -12.146 1.00 96.12 93 GLU A O 1
ATOM 694 N N . TRP A 1 94 ? 16.315 2.598 -10.671 1.00 95.31 94 TRP A N 1
ATOM 695 C CA . TRP A 1 94 ? 17.423 1.771 -11.138 1.00 95.31 94 TRP A CA 1
ATOM 696 C C . TRP A 1 94 ? 17.279 1.386 -12.621 1.00 95.31 94 TRP A C 1
ATOM 698 O O . TRP A 1 94 ? 18.237 1.495 -13.389 1.00 95.31 94 TRP A O 1
ATOM 708 N N . LEU A 1 95 ? 16.072 1.015 -13.067 1.00 94.12 95 LEU A N 1
ATOM 709 C CA . LEU A 1 95 ? 15.798 0.734 -14.482 1.00 94.12 95 LEU A CA 1
ATOM 710 C C . LEU A 1 95 ? 15.963 1.979 -15.365 1.00 94.12 95 LEU A C 1
ATOM 712 O O . LEU A 1 95 ? 16.482 1.863 -16.476 1.00 94.12 95 LEU A O 1
ATOM 716 N N . ARG A 1 96 ? 15.579 3.171 -14.885 1.00 93.31 96 ARG A N 1
ATOM 717 C CA . ARG A 1 96 ? 15.822 4.438 -15.599 1.00 93.31 96 ARG A CA 1
ATOM 718 C C . ARG A 1 96 ? 17.313 4.712 -15.772 1.00 93.31 96 ARG A C 1
ATOM 720 O O . ARG A 1 96 ? 17.737 5.075 -16.870 1.00 93.31 96 ARG A O 1
ATOM 727 N N . GLN A 1 97 ? 18.110 4.497 -14.729 1.00 95.00 97 GLN A N 1
ATOM 728 C CA . GLN A 1 97 ? 19.562 4.672 -14.789 1.00 95.00 97 GLN A CA 1
ATOM 729 C C . GLN A 1 97 ? 20.209 3.682 -15.762 1.00 95.00 97 GLN A C 1
ATOM 731 O O . GLN A 1 97 ? 21.018 4.084 -16.598 1.00 95.00 97 GLN A O 1
ATOM 736 N N . LEU A 1 98 ? 19.798 2.409 -15.737 1.00 93.56 98 LEU A N 1
ATOM 737 C CA . LEU A 1 98 ? 20.261 1.398 -16.694 1.00 93.56 98 LEU A CA 1
ATOM 738 C C . LEU A 1 98 ? 19.877 1.715 -18.142 1.00 93.56 98 LEU A C 1
ATOM 740 O O . LEU A 1 98 ? 20.672 1.513 -19.059 1.00 93.56 98 LEU A O 1
ATOM 744 N N . ALA A 1 99 ? 18.666 2.222 -18.370 1.00 91.69 99 ALA A N 1
ATOM 745 C CA . ALA A 1 99 ? 18.241 2.641 -19.700 1.00 91.6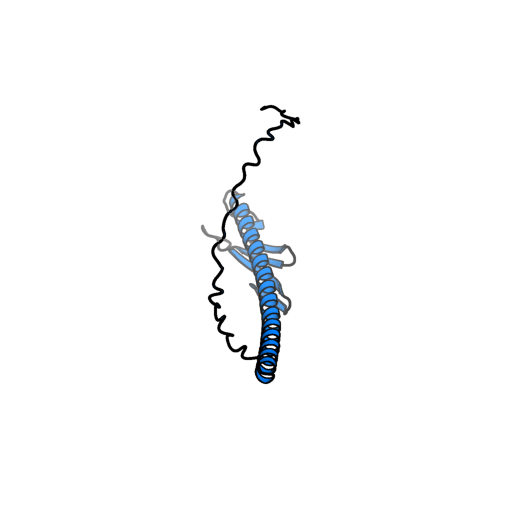9 99 ALA A CA 1
ATOM 746 C C . ALA A 1 99 ? 19.128 3.770 -20.251 1.00 91.69 99 ALA A C 1
ATOM 748 O O . ALA A 1 99 ? 19.408 3.803 -21.450 1.00 91.69 99 ALA A O 1
ATOM 749 N N . GLY A 1 100 ? 19.569 4.681 -19.377 1.00 92.25 100 GLY A N 1
ATOM 750 C CA . GLY A 1 100 ? 20.428 5.814 -19.716 1.00 92.25 100 GLY A CA 1
ATOM 751 C C . GLY A 1 100 ? 21.929 5.512 -19.762 1.00 92.25 100 GLY A C 1
ATOM 752 O O . GLY A 1 100 ? 22.670 6.318 -20.317 1.00 92.25 100 GLY A O 1
ATOM 753 N N . SER A 1 101 ? 22.388 4.380 -19.218 1.00 94.25 101 SER A N 1
ATOM 754 C CA . SER A 1 101 ? 23.820 4.052 -19.117 1.00 94.25 101 SER A CA 1
ATOM 755 C C . SER A 1 101 ? 24.443 3.535 -20.417 1.00 94.25 101 SER A C 1
ATOM 757 O O . SER A 1 101 ? 25.662 3.400 -20.507 1.00 94.25 101 SER A O 1
ATOM 759 N N . THR A 1 102 ? 23.625 3.241 -21.429 1.00 90.81 102 THR A N 1
ATOM 760 C CA . THR A 1 102 ? 24.059 2.681 -22.716 1.00 90.81 102 THR A CA 1
ATOM 761 C C . THR A 1 102 ? 23.688 3.596 -23.882 1.00 90.81 102 THR A C 1
ATOM 763 O O . THR A 1 102 ? 22.718 4.354 -23.819 1.00 90.81 102 THR A O 1
ATOM 766 N N . SER A 1 103 ? 24.478 3.529 -24.958 1.00 89.50 103 SER A N 1
ATOM 767 C CA . SER A 1 103 ? 24.181 4.162 -26.245 1.00 89.50 103 SER A CA 1
ATOM 768 C C . SER A 1 103 ? 24.246 3.089 -27.337 1.00 89.50 103 SER A C 1
ATOM 770 O O . SER A 1 103 ? 25.320 2.519 -27.534 1.00 89.50 103 SER A O 1
ATOM 772 N N . PRO A 1 104 ? 23.137 2.770 -28.029 1.00 88.00 104 PRO A N 1
ATOM 773 C CA . PRO A 1 104 ? 21.797 3.351 -27.896 1.00 88.00 104 PRO A CA 1
ATOM 774 C C . PRO A 1 104 ? 21.146 3.074 -26.528 1.00 88.00 104 PRO A C 1
ATOM 776 O O . PRO A 1 104 ? 21.447 2.075 -25.877 1.00 88.00 104 PRO A O 1
ATOM 779 N N . ARG A 1 105 ? 20.248 3.971 -26.088 1.00 89.38 105 ARG A N 1
ATOM 780 C CA . ARG A 1 105 ? 19.522 3.821 -24.812 1.00 89.38 105 ARG A CA 1
ATOM 781 C C . ARG A 1 105 ? 18.727 2.517 -24.781 1.00 89.38 105 ARG A C 1
ATOM 783 O O . ARG A 1 105 ? 18.266 2.040 -25.818 1.00 89.38 105 ARG A O 1
ATOM 790 N N . CYS A 1 106 ? 18.515 1.989 -23.577 1.00 89.00 106 CYS A N 1
ATOM 791 C CA . CYS A 1 106 ? 17.765 0.751 -23.330 1.00 89.00 106 CYS A CA 1
ATOM 792 C C . CYS A 1 106 ? 18.408 -0.517 -23.930 1.00 89.00 106 CYS A C 1
ATOM 794 O O . CYS A 1 106 ? 17.729 -1.536 -24.047 1.00 89.00 106 CYS A O 1
ATOM 796 N N . ALA A 1 107 ? 19.691 -0.472 -24.306 1.00 88.56 107 ALA A N 1
ATOM 797 C CA . ALA A 1 107 ? 20.421 -1.626 -24.839 1.00 88.56 107 ALA A CA 1
ATOM 798 C C . ALA A 1 107 ? 21.094 -2.477 -23.747 1.00 88.56 107 ALA A C 1
ATOM 800 O O . ALA A 1 107 ? 21.650 -3.535 -24.036 1.00 88.56 107 ALA A O 1
ATOM 801 N N . HIS A 1 108 ? 21.056 -2.030 -22.490 1.00 88.56 108 HIS A N 1
ATOM 802 C CA . HIS A 1 108 ? 21.645 -2.759 -21.374 1.00 88.56 108 HIS A CA 1
ATOM 803 C C . HIS A 1 108 ? 20.948 -4.116 -21.163 1.00 88.56 108 HIS A C 1
ATOM 805 O O . HIS A 1 108 ? 19.731 -4.170 -20.999 1.00 88.56 108 HIS A O 1
ATOM 811 N N . ALA A 1 109 ? 21.708 -5.216 -21.094 1.00 84.31 109 ALA A N 1
ATOM 812 C CA . ALA A 1 109 ? 21.149 -6.572 -20.989 1.00 84.31 109 ALA A CA 1
ATOM 813 C C . ALA A 1 109 ? 20.196 -6.742 -19.786 1.00 84.31 109 ALA A C 1
ATOM 815 O O . ALA A 1 109 ? 19.105 -7.296 -19.919 1.00 84.31 109 ALA A O 1
ATOM 816 N N . GLY A 1 110 ? 20.569 -6.170 -18.634 1.00 84.31 110 GLY A N 1
ATOM 817 C CA . GLY A 1 110 ? 19.758 -6.175 -17.407 1.00 84.31 110 GLY A CA 1
ATOM 818 C C . GLY A 1 110 ? 18.483 -5.316 -17.438 1.00 84.31 110 GLY A C 1
ATOM 819 O O . GLY A 1 110 ? 17.748 -5.298 -16.457 1.00 84.31 110 GLY A O 1
ATOM 820 N N . PHE A 1 111 ? 18.208 -4.594 -18.529 1.00 89.19 111 PHE A N 1
ATOM 821 C CA . PHE A 1 111 ? 16.998 -3.777 -18.674 1.00 89.19 111 PHE A CA 1
ATOM 822 C C . PHE A 1 111 ? 15.782 -4.580 -19.168 1.00 89.19 111 PHE A C 1
ATOM 824 O O . PHE A 1 111 ? 14.655 -4.124 -19.034 1.00 89.19 111 PHE A O 1
ATOM 831 N N . THR A 1 112 ? 15.978 -5.772 -19.736 1.00 86.31 112 THR A N 1
ATOM 832 C CA . THR A 1 112 ? 14.908 -6.548 -20.398 1.00 86.31 112 THR A CA 1
ATOM 833 C C . THR A 1 112 ? 13.884 -7.155 -19.428 1.00 86.31 112 THR A C 1
ATOM 835 O O . THR A 1 112 ? 12.701 -7.259 -19.756 1.00 86.31 112 THR A O 1
ATOM 838 N N . GLY A 1 113 ? 14.308 -7.503 -18.215 1.00 89.94 113 GLY A N 1
ATOM 839 C CA . GLY A 1 113 ? 13.458 -8.082 -17.177 1.00 89.94 113 GLY A CA 1
ATOM 840 C C . GLY A 1 113 ? 14.283 -8.791 -16.109 1.00 89.94 113 GLY A C 1
ATOM 841 O O . GLY A 1 113 ? 15.493 -8.964 -16.265 1.00 89.94 113 GLY A O 1
ATOM 842 N N . GLY A 1 114 ? 13.640 -9.190 -15.017 1.00 92.19 114 GLY A N 1
ATOM 843 C CA . GLY A 1 114 ? 14.308 -9.921 -13.948 1.00 92.19 114 GLY A CA 1
ATOM 844 C C . GLY A 1 114 ? 13.458 -10.092 -12.699 1.00 92.19 114 GLY A C 1
ATOM 845 O O . GLY A 1 114 ? 12.306 -9.667 -12.638 1.00 92.19 114 GLY A O 1
ATOM 846 N N . SER A 1 115 ? 14.061 -10.721 -11.696 1.00 93.44 115 SER A N 1
ATOM 847 C CA . SER A 1 115 ? 13.500 -10.846 -10.356 1.00 93.44 115 SER A CA 1
ATOM 848 C C . SER A 1 115 ? 14.561 -10.553 -9.306 1.00 93.44 115 SER A C 1
ATOM 850 O O . SER A 1 115 ? 15.734 -10.879 -9.502 1.00 93.44 115 SER A O 1
ATOM 852 N N . ALA A 1 116 ? 14.154 -9.982 -8.180 1.00 94.00 116 ALA A N 1
ATOM 853 C CA . ALA A 1 116 ? 15.029 -9.700 -7.050 1.00 94.00 116 ALA A CA 1
ATOM 854 C C . ALA A 1 116 ? 14.275 -9.869 -5.728 1.00 94.00 116 ALA A C 1
ATOM 856 O O . ALA A 1 116 ? 13.054 -9.984 -5.709 1.00 94.00 116 ALA A O 1
ATOM 857 N N . VAL A 1 117 ? 15.009 -9.877 -4.617 1.00 94.62 117 VAL A N 1
ATOM 858 C CA . VAL A 1 117 ? 14.422 -9.815 -3.278 1.00 94.62 117 VAL A CA 1
ATOM 859 C C . VAL A 1 117 ? 15.088 -8.679 -2.518 1.00 94.62 117 VAL A C 1
ATOM 861 O O . VAL A 1 117 ? 16.302 -8.708 -2.317 1.00 94.62 117 VAL A O 1
ATOM 864 N N . THR A 1 118 ? 14.297 -7.702 -2.078 1.00 93.69 118 THR A N 1
ATOM 865 C CA . THR A 1 118 ? 14.778 -6.526 -1.342 1.00 93.69 118 THR A CA 1
ATOM 866 C C . THR A 1 118 ? 13.971 -6.372 -0.065 1.00 93.69 118 THR A C 1
ATOM 868 O O . THR A 1 118 ? 12.751 -6.264 -0.102 1.00 93.69 118 THR A O 1
ATOM 871 N N . GLY A 1 119 ? 14.636 -6.407 1.094 1.00 88.88 119 GLY A N 1
ATOM 872 C CA . GLY A 1 119 ? 13.954 -6.244 2.385 1.00 88.88 119 GLY A CA 1
ATOM 873 C C . GLY A 1 119 ? 12.873 -7.299 2.672 1.00 88.88 119 GLY A C 1
ATOM 874 O O . GLY A 1 119 ? 11.934 -7.024 3.407 1.00 88.88 119 GLY A O 1
ATOM 875 N N . GLY A 1 120 ? 12.977 -8.493 2.074 1.00 90.44 120 GLY A N 1
ATOM 876 C CA . GLY A 1 120 ? 11.965 -9.552 2.182 1.00 90.44 120 GLY A CA 1
ATOM 877 C C . GLY A 1 120 ? 10.773 -9.411 1.225 1.00 90.44 120 GLY A C 1
ATOM 878 O O . GLY A 1 120 ? 9.884 -10.259 1.260 1.00 90.44 120 GLY A O 1
ATOM 879 N N . ILE A 1 121 ? 10.766 -8.390 0.364 1.00 93.75 121 ILE A N 1
ATOM 880 C CA . ILE A 1 121 ? 9.800 -8.209 -0.723 1.00 93.75 121 ILE A CA 1
ATOM 881 C C . ILE A 1 121 ? 10.379 -8.859 -1.981 1.00 93.75 121 ILE A C 1
ATOM 883 O O . ILE A 1 121 ? 11.506 -8.550 -2.374 1.00 93.75 121 ILE A O 1
ATOM 887 N N . VAL A 1 122 ? 9.631 -9.771 -2.599 1.00 95.31 122 VAL A N 1
ATOM 888 C CA . VAL A 1 122 ? 9.994 -10.385 -3.881 1.00 95.31 122 VAL A CA 1
ATOM 889 C C . VAL A 1 122 ? 9.510 -9.479 -5.002 1.00 95.31 122 VAL A C 1
ATOM 891 O O . VAL A 1 122 ? 8.333 -9.144 -5.070 1.00 95.31 122 VAL A O 1
ATOM 894 N N . GLU A 1 123 ? 10.412 -9.100 -5.890 1.00 96.12 123 GLU A N 1
ATOM 895 C CA . GLU A 1 123 ? 10.155 -8.221 -7.021 1.00 96.12 123 GLU A CA 1
ATOM 896 C C . GLU A 1 123 ? 10.316 -9.010 -8.318 1.00 96.12 123 GLU A C 1
ATOM 898 O O . GLU A 1 123 ? 11.276 -9.769 -8.467 1.00 96.12 123 GLU A O 1
ATOM 903 N N . ALA A 1 124 ? 9.426 -8.795 -9.280 1.00 95.38 124 ALA A N 1
ATOM 904 C CA . ALA A 1 124 ? 9.566 -9.301 -10.637 1.00 95.38 124 ALA A CA 1
ATOM 905 C C . ALA A 1 124 ? 9.182 -8.207 -11.630 1.00 95.38 124 ALA A C 1
ATOM 907 O O . ALA A 1 124 ? 8.123 -7.601 -11.502 1.00 95.38 124 ALA A O 1
ATOM 908 N N . TRP A 1 125 ? 10.021 -7.943 -12.627 1.00 95.00 125 TRP A N 1
ATOM 909 C CA . TRP A 1 125 ? 9.731 -6.943 -13.649 1.00 95.00 125 TRP A CA 1
ATOM 910 C C . TRP A 1 125 ? 9.981 -7.462 -15.053 1.00 95.00 125 TRP A C 1
ATOM 912 O O . TRP A 1 125 ? 10.857 -8.291 -15.307 1.00 95.00 125 TRP A O 1
ATOM 922 N N . THR A 1 126 ? 9.229 -6.899 -15.988 1.00 93.88 126 THR A N 1
ATOM 923 C CA . THR A 1 126 ? 9.366 -7.155 -17.419 1.00 93.88 126 THR A CA 1
ATOM 924 C C . THR A 1 126 ? 9.278 -5.842 -18.172 1.00 93.88 126 THR A C 1
ATOM 926 O O . THR A 1 126 ? 8.454 -4.987 -17.835 1.00 93.88 126 THR A O 1
ATOM 929 N N . VAL A 1 127 ? 10.106 -5.685 -19.202 1.00 93.56 127 VAL A N 1
ATOM 930 C CA . VAL A 1 127 ? 10.134 -4.477 -20.026 1.00 93.56 127 VAL A CA 1
ATOM 931 C C . VAL A 1 127 ? 9.857 -4.835 -21.476 1.00 93.56 127 VAL A C 1
ATOM 933 O O . VAL A 1 127 ? 10.379 -5.820 -21.997 1.00 93.56 127 VAL A O 1
ATOM 936 N N . ALA A 1 128 ? 9.046 -4.025 -22.157 1.00 88.75 128 ALA A N 1
ATOM 937 C CA . ALA A 1 128 ? 8.775 -4.244 -23.571 1.00 88.75 128 ALA A CA 1
ATOM 938 C C . ALA A 1 128 ? 10.062 -4.216 -24.419 1.00 88.75 128 ALA A C 1
ATOM 940 O O . A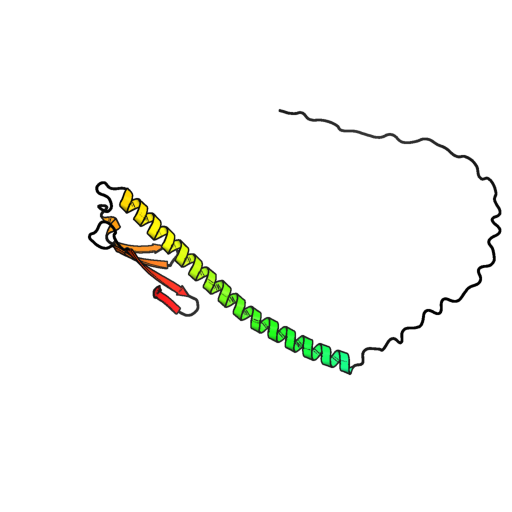LA A 1 128 ? 10.946 -3.364 -24.257 1.00 88.75 128 ALA A O 1
ATOM 941 N N . ALA A 1 129 ? 10.140 -5.148 -25.369 1.00 78.44 129 ALA A N 1
ATOM 942 C CA . ALA A 1 129 ? 11.343 -5.406 -26.155 1.00 78.44 129 ALA A CA 1
ATOM 943 C C . ALA A 1 129 ? 11.684 -4.305 -27.178 1.00 78.44 129 ALA A C 1
ATOM 945 O O . ALA A 1 129 ? 12.838 -4.216 -27.602 1.00 78.44 129 ALA A O 1
ATOM 946 N N . ALA A 1 130 ? 10.726 -3.454 -27.561 1.00 79.81 130 ALA A N 1
ATOM 947 C CA . ALA A 1 130 ? 10.907 -2.439 -28.598 1.00 79.81 130 ALA A CA 1
ATOM 948 C C . ALA A 1 130 ? 10.032 -1.195 -28.368 1.00 79.81 130 ALA A C 1
ATOM 950 O O . ALA A 1 130 ? 9.089 -1.224 -27.581 1.00 79.81 130 ALA A O 1
ATOM 951 N N . GLY A 1 131 ? 10.356 -0.112 -29.083 1.00 82.00 131 GLY A N 1
ATOM 952 C CA . GLY A 1 131 ? 9.642 1.166 -29.038 1.00 82.00 131 GLY A CA 1
ATOM 953 C C . GLY A 1 131 ? 10.475 2.313 -28.462 1.00 82.00 131 GLY A C 1
ATOM 954 O O . GLY A 1 131 ? 11.456 2.097 -27.748 1.00 82.00 131 GLY A O 1
ATOM 955 N N . VAL A 1 132 ? 10.073 3.544 -28.796 1.00 79.75 132 VAL A N 1
ATOM 956 C CA . VAL A 1 132 ? 10.669 4.788 -28.264 1.00 79.75 132 VAL A CA 1
ATOM 957 C C . VAL A 1 132 ? 10.280 4.990 -26.794 1.00 79.75 132 VAL A C 1
ATOM 959 O O . VAL A 1 132 ? 11.078 5.476 -25.999 1.00 79.75 132 VAL A O 1
ATOM 962 N N . ALA A 1 133 ? 9.078 4.542 -26.422 1.00 85.38 133 ALA A N 1
ATOM 963 C CA . ALA A 1 133 ? 8.654 4.346 -25.044 1.00 85.38 133 ALA A CA 1
ATOM 964 C C . ALA A 1 133 ? 8.530 2.843 -24.782 1.00 85.38 133 ALA A C 1
ATOM 966 O O . ALA A 1 133 ? 7.865 2.133 -25.538 1.00 85.38 133 ALA A O 1
ATOM 967 N N . ARG A 1 134 ? 9.175 2.359 -23.719 1.00 88.69 134 ARG A N 1
ATOM 968 C CA . ARG A 1 134 ? 9.129 0.953 -23.311 1.00 88.69 134 ARG A CA 1
ATOM 969 C C . ARG A 1 134 ? 8.376 0.847 -21.989 1.00 88.69 134 ARG A C 1
ATOM 971 O O . ARG A 1 134 ? 8.928 1.271 -20.972 1.00 88.69 134 ARG A O 1
ATOM 978 N N . PRO A 1 135 ? 7.129 0.344 -21.978 1.00 90.25 135 PRO A N 1
ATOM 979 C CA . PRO A 1 135 ? 6.418 0.126 -20.728 1.00 90.25 135 PRO A CA 1
ATOM 980 C C . PRO A 1 135 ? 7.157 -0.902 -19.867 1.00 90.25 135 PRO A C 1
ATOM 982 O O . PRO A 1 135 ? 7.705 -1.885 -20.375 1.00 90.25 135 PRO A O 1
ATOM 985 N N . VAL A 1 136 ? 7.159 -0.640 -18.563 1.00 93.06 136 VAL A N 1
ATOM 986 C CA . VAL A 1 136 ? 7.719 -1.506 -17.526 1.00 93.06 136 VAL A CA 1
ATOM 987 C C . VAL A 1 136 ? 6.555 -1.989 -16.676 1.00 93.06 136 VAL A C 1
ATOM 989 O O . VAL A 1 136 ? 5.838 -1.170 -16.104 1.00 93.06 136 VAL A O 1
ATOM 992 N N . ALA A 1 137 ? 6.374 -3.302 -16.600 1.00 93.69 137 ALA A N 1
ATOM 993 C CA . ALA A 1 137 ? 5.498 -3.923 -15.617 1.00 93.69 137 ALA A CA 1
ATOM 994 C C . ALA A 1 137 ? 6.368 -4.415 -14.459 1.00 93.69 137 ALA A C 1
ATOM 996 O O . ALA A 1 137 ? 7.363 -5.102 -14.693 1.00 93.69 137 ALA A O 1
ATOM 997 N N . LEU A 1 138 ? 6.009 -4.036 -13.236 1.00 95.56 138 LEU A N 1
ATOM 998 C CA . LEU A 1 138 ? 6.673 -4.440 -12.003 1.00 95.56 138 LEU A CA 1
ATOM 999 C C . LEU A 1 138 ? 5.614 -5.034 -11.084 1.00 95.56 138 LEU A C 1
ATOM 1001 O O . LEU A 1 138 ? 4.596 -4.390 -10.861 1.00 95.56 138 LEU A O 1
ATOM 1005 N N . ALA A 1 139 ? 5.886 -6.230 -10.578 1.00 95.56 139 ALA A N 1
ATOM 1006 C CA . ALA A 1 139 ? 5.074 -6.926 -9.601 1.00 95.56 139 ALA A CA 1
ATOM 1007 C C . ALA A 1 139 ? 5.873 -7.140 -8.309 1.00 95.56 139 ALA A C 1
ATOM 1009 O O . ALA A 1 139 ? 7.065 -7.473 -8.346 1.00 95.56 139 ALA A O 1
ATOM 1010 N N . LEU A 1 140 ? 5.211 -6.971 -7.174 1.00 95.75 140 LEU A N 1
ATOM 1011 C CA . LEU A 1 140 ? 5.746 -7.098 -5.828 1.00 95.75 140 LEU A CA 1
ATOM 1012 C C . LEU A 1 140 ? 4.962 -8.158 -5.060 1.00 95.75 140 LEU A C 1
ATOM 1014 O O . LEU A 1 140 ? 3.739 -8.252 -5.147 1.00 95.75 140 LEU A O 1
ATOM 1018 N N . ARG A 1 141 ? 5.673 -8.962 -4.271 1.00 93.88 141 ARG A N 1
ATOM 1019 C CA . ARG A 1 141 ? 5.072 -9.937 -3.361 1.00 93.88 141 ARG A CA 1
ATOM 1020 C C . ARG A 1 141 ? 5.677 -9.794 -1.981 1.00 93.88 141 ARG A C 1
ATOM 1022 O O . ARG A 1 141 ? 6.897 -9.844 -1.822 1.00 93.88 141 ARG A O 1
ATOM 1029 N N . TYR A 1 142 ? 4.824 -9.639 -0.980 1.00 91.69 142 TYR A N 1
ATOM 1030 C CA . TYR A 1 142 ? 5.252 -9.493 0.405 1.00 91.69 142 TYR A CA 1
ATOM 1031 C C . TYR A 1 142 ? 4.265 -10.141 1.369 1.00 91.69 142 TYR A C 1
ATOM 1033 O O . TYR A 1 142 ? 3.084 -10.330 1.070 1.00 91.69 142 TYR A O 1
ATOM 1041 N N . ARG A 1 143 ? 4.778 -10.536 2.538 1.00 84.62 143 ARG A N 1
ATOM 1042 C CA . ARG A 1 143 ? 3.962 -11.130 3.598 1.00 84.62 143 ARG A CA 1
ATOM 1043 C C . ARG A 1 143 ? 3.368 -10.033 4.464 1.00 84.62 143 ARG A C 1
ATOM 1045 O O . ARG A 1 143 ? 4.096 -9.203 4.991 1.00 84.62 143 ARG A O 1
ATOM 1052 N N . VAL A 1 144 ? 2.064 -10.115 4.677 1.00 83.25 144 VAL A N 1
ATOM 1053 C CA . VAL A 1 144 ? 1.320 -9.332 5.663 1.00 83.25 144 VAL A CA 1
ATOM 1054 C C . VAL A 1 144 ? 0.848 -10.258 6.783 1.00 83.25 144 VAL A C 1
ATOM 1056 O O . VAL A 1 144 ? 0.736 -11.470 6.606 1.00 83.25 144 VAL A O 1
ATOM 1059 N N . ALA A 1 145 ? 0.494 -9.708 7.946 1.00 70.88 145 ALA A N 1
ATOM 1060 C CA . ALA A 1 145 ? 0.056 -10.498 9.109 1.00 70.88 145 ALA A CA 1
ATOM 1061 C C . ALA A 1 145 ? -1.149 -11.439 8.849 1.00 70.88 145 ALA A C 1
ATOM 1063 O O . ALA A 1 145 ? -1.455 -12.293 9.678 1.00 70.88 145 ALA A O 1
ATOM 1064 N N . ARG A 1 146 ? -1.851 -11.278 7.719 1.00 73.69 146 ARG A N 1
ATOM 1065 C CA . ARG A 1 146 ? -2.986 -12.108 7.286 1.00 73.69 146 ARG A CA 1
ATOM 1066 C C . ARG A 1 146 ? -2.721 -12.991 6.054 1.00 73.69 146 ARG A C 1
ATOM 1068 O O . ARG A 1 146 ? -3.647 -13.683 5.647 1.00 73.69 146 ARG A O 1
ATOM 1075 N N . GLY A 1 147 ? -1.520 -12.996 5.470 1.00 76.81 147 GLY A N 1
ATOM 1076 C CA . GLY A 1 147 ? -1.228 -13.779 4.261 1.00 76.81 147 GLY A CA 1
ATOM 1077 C C . GLY A 1 147 ? -0.150 -13.166 3.366 1.00 76.81 147 GLY A C 1
ATOM 1078 O O . GLY A 1 147 ? 0.717 -12.439 3.837 1.00 76.81 147 GLY A O 1
ATOM 1079 N N . GLU A 1 148 ? -0.199 -13.469 2.072 1.00 78.06 148 GLU A N 1
ATOM 1080 C CA . GLU A 1 148 ? 0.679 -12.891 1.048 1.00 78.06 148 GLU A CA 1
ATOM 1081 C C . GLU A 1 148 ? -0.135 -11.943 0.155 1.00 78.06 148 GLU A C 1
ATOM 1083 O O . GLU A 1 148 ? -1.279 -12.252 -0.182 1.00 78.06 148 GLU A O 1
ATOM 1088 N N . VAL A 1 149 ? 0.437 -10.787 -0.186 1.00 80.06 149 VAL A N 1
ATOM 1089 C CA . VAL A 1 149 ? -0.151 -9.803 -1.111 1.00 80.06 149 VAL A CA 1
ATOM 1090 C C . VAL A 1 149 ? 0.645 -9.805 -2.417 1.00 80.06 149 VAL A C 1
ATOM 1092 O O . VAL A 1 149 ? 1.858 -10.034 -2.404 1.00 80.06 149 VAL A O 1
ATOM 1095 N N . HIS A 1 150 ? -0.054 -9.585 -3.532 1.00 80.81 150 HIS A N 1
ATOM 1096 C CA . HIS A 1 150 ? 0.504 -9.446 -4.876 1.00 80.81 150 HIS A CA 1
ATOM 1097 C C . HIS A 1 150 ? 0.005 -8.125 -5.465 1.00 80.81 150 HIS A C 1
ATOM 1099 O O . HIS A 1 150 ? -1.207 -7.976 -5.614 1.00 80.81 150 HIS A O 1
ATOM 1105 N N . ASP A 1 151 ? 0.920 -7.218 -5.795 1.00 72.62 151 ASP A N 1
ATOM 1106 C CA . ASP A 1 151 ? 0.641 -5.933 -6.457 1.00 72.62 151 ASP A CA 1
ATOM 1107 C C . ASP A 1 151 ? 1.509 -5.755 -7.701 1.00 72.62 151 ASP A C 1
ATOM 1109 O O . ASP A 1 151 ? 2.632 -6.309 -7.703 1.00 72.62 151 ASP A O 1
#